Protein AF-A0A9D2IVB7-F1 (afdb_monomer_lite)

Organism: NCBI:txid2838488

Secondary structure (DSSP, 8-state):
-HHHHHHHHHHTTPPP----TTEEEEEEE-SSEEEEEEEE-SSS-EEEEEEEEEETTT--EEEEEEEE-TT-EEEEEEEPP-

InterPro domains:
  IPR013739 Beta-galactosidase C-terminal [PF08533] (22-78)
  IPR013780 Glycosyl hydrolase, all-beta [G3DSA:2.60.40.1180] (20-78)

Sequence (82 aa):
MKELLGQVCTGAGIRICPVPSGVEYHCREDEKYRYHFWMNYGGAAAELSGIEGENLLTGETVSGKAEVKPMDILVLREEIPC

Structure (mmCIF, N/CA/C/O backbone):
data_AF-A0A9D2IVB7-F1
#
_entry.id   AF-A0A9D2IVB7-F1
#
loop_
_atom_site.group_PDB
_atom_site.id
_atom_site.type_symbol
_atom_site.label_atom_id
_atom_site.label_alt_id
_atom_site.label_comp_id
_atom_site.label_asym_id
_atom_site.label_entity_id
_atom_site.label_seq_id
_atom_site.pdbx_PDB_ins_code
_atom_site.Cartn_x
_atom_site.Cartn_y
_atom_site.Cartn_z
_atom_site.occupancy
_atom_site.B_iso_or_equiv
_atom_site.auth_seq_id
_atom_site.auth_comp_id
_atom_site.auth_asym_id
_atom_site.auth_atom_id
_atom_site.pdbx_PDB_model_num
ATOM 1 N N . MET A 1 1 ? 7.196 -7.165 -23.405 1.00 63.72 1 MET A N 1
ATOM 2 C CA . MET A 1 1 ? 6.551 -7.856 -22.261 1.00 63.72 1 MET A CA 1
ATOM 3 C C . MET A 1 1 ? 5.558 -6.951 -21.533 1.00 63.72 1 MET A C 1
ATOM 5 O O . MET A 1 1 ? 4.404 -7.340 -21.451 1.00 63.72 1 MET A O 1
ATOM 9 N N . LYS A 1 2 ? 5.952 -5.742 -21.083 1.00 76.31 2 LYS A N 1
ATOM 10 C CA . LYS A 1 2 ? 5.023 -4.775 -20.456 1.00 76.31 2 LYS A CA 1
ATOM 11 C C . LYS A 1 2 ? 3.825 -4.402 -21.346 1.00 76.31 2 LYS A C 1
ATOM 13 O O . LYS A 1 2 ? 2.707 -4.389 -20.857 1.00 76.31 2 LYS A O 1
ATOM 18 N N . GLU A 1 3 ? 4.042 -4.176 -22.644 1.00 85.00 3 GLU A N 1
ATOM 19 C CA . GLU A 1 3 ? 2.952 -3.841 -23.581 1.00 85.00 3 GLU A CA 1
ATOM 20 C C . GLU A 1 3 ? 1.948 -4.981 -23.773 1.00 85.00 3 GLU A C 1
ATOM 22 O O . GLU A 1 3 ? 0.748 -4.751 -23.677 1.00 85.00 3 GLU A O 1
ATOM 27 N N . LEU A 1 4 ? 2.428 -6.214 -23.977 1.00 91.69 4 LEU A N 1
ATOM 28 C CA . LEU A 1 4 ? 1.552 -7.375 -24.152 1.00 91.69 4 LEU A CA 1
ATOM 29 C C . LEU A 1 4 ? 0.707 -7.638 -22.898 1.00 91.69 4 LEU A C 1
ATOM 31 O O . LEU A 1 4 ? -0.499 -7.830 -23.012 1.00 91.69 4 LEU A O 1
ATOM 35 N N . LEU A 1 5 ? 1.313 -7.602 -21.702 1.00 89.00 5 LEU A N 1
ATOM 36 C CA . LEU A 1 5 ? 0.550 -7.721 -20.454 1.00 89.00 5 LEU A CA 1
ATOM 37 C C . LEU A 1 5 ? -0.477 -6.596 -20.321 1.00 89.00 5 LEU A C 1
ATOM 39 O O . LEU A 1 5 ? -1.616 -6.860 -19.951 1.00 89.00 5 LEU A O 1
ATOM 43 N N . GLY A 1 6 ? -0.087 -5.362 -20.658 1.00 88.94 6 GLY A N 1
ATOM 44 C CA . GLY A 1 6 ? -0.991 -4.216 -20.666 1.00 88.94 6 GLY A CA 1
ATOM 45 C C . GLY A 1 6 ? -2.228 -4.472 -21.524 1.00 88.94 6 GLY A C 1
ATOM 46 O O . GLY A 1 6 ? -3.349 -4.352 -21.039 1.00 88.94 6 GLY A O 1
ATOM 47 N N . GLN A 1 7 ? -2.024 -4.911 -22.767 1.00 92.06 7 GLN A N 1
ATOM 48 C CA . GLN A 1 7 ? -3.101 -5.233 -23.706 1.00 92.06 7 GLN A CA 1
ATOM 49 C C . GLN A 1 7 ? -4.006 -6.364 -23.205 1.00 92.06 7 GLN A C 1
ATOM 51 O O . GLN A 1 7 ? -5.226 -6.248 -23.304 1.00 92.06 7 GLN A O 1
ATOM 56 N N . VAL A 1 8 ? -3.433 -7.433 -22.643 1.00 94.75 8 VAL A N 1
ATOM 57 C CA . VAL A 1 8 ? -4.204 -8.563 -22.099 1.00 94.75 8 VAL A CA 1
ATOM 58 C C . VAL A 1 8 ? -5.052 -8.124 -20.905 1.00 94.75 8 VAL A C 1
ATOM 60 O O . VAL A 1 8 ? -6.245 -8.420 -20.873 1.00 94.75 8 VAL A O 1
ATOM 63 N N . CYS A 1 9 ? -4.480 -7.374 -19.958 1.00 92.94 9 CYS A N 1
ATOM 64 C CA . CYS A 1 9 ? -5.221 -6.852 -18.810 1.00 92.94 9 CYS A CA 1
ATOM 65 C C . CYS A 1 9 ? -6.356 -5.925 -19.254 1.00 92.94 9 CYS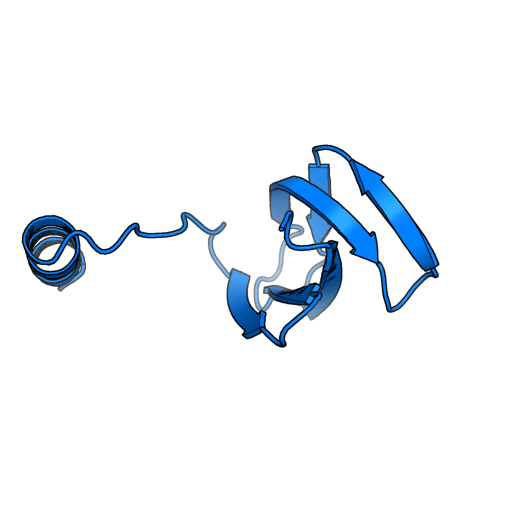 A C 1
ATOM 67 O O . CYS A 1 9 ? -7.494 -6.110 -18.830 1.00 92.94 9 CYS A O 1
ATOM 69 N N . THR A 1 10 ? -6.077 -4.976 -20.155 1.00 91.56 10 THR A N 1
ATOM 70 C CA . THR A 1 10 ? -7.104 -4.075 -20.693 1.00 91.56 10 THR A CA 1
ATOM 71 C C . THR A 1 10 ? -8.204 -4.844 -21.424 1.00 91.56 10 THR A C 1
ATOM 73 O O . THR A 1 10 ? -9.379 -4.578 -21.188 1.00 91.56 10 THR A O 1
ATOM 76 N N . GLY A 1 11 ? -7.851 -5.828 -22.257 1.00 95.12 11 GLY A N 1
ATOM 77 C CA . GLY A 1 11 ? -8.823 -6.667 -22.964 1.00 95.12 11 GLY A CA 1
ATOM 78 C C . GLY A 1 11 ? -9.705 -7.503 -22.031 1.00 95.12 11 GLY A C 1
ATOM 79 O O . GLY A 1 11 ? -10.866 -7.742 -22.346 1.00 95.12 11 GLY A O 1
ATOM 80 N N . ALA A 1 12 ? -9.185 -7.899 -20.867 1.00 96.12 12 ALA A N 1
ATOM 81 C CA . ALA A 1 12 ? -9.923 -8.625 -19.833 1.00 96.12 12 ALA A CA 1
ATOM 82 C C . ALA A 1 12 ? -10.700 -7.713 -18.859 1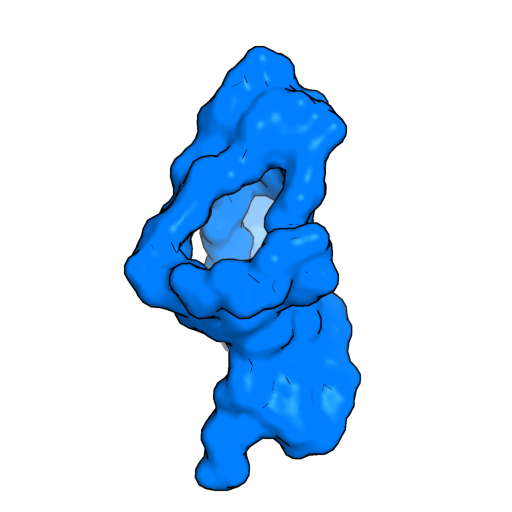.00 96.12 12 ALA A C 1
ATOM 84 O O . ALA A 1 12 ? -11.306 -8.213 -17.914 1.00 96.12 12 ALA A O 1
ATOM 85 N N . GLY A 1 13 ? -10.670 -6.386 -19.041 1.00 94.19 13 GLY A N 1
ATOM 86 C CA . GLY A 1 13 ? -11.292 -5.431 -18.115 1.00 94.19 13 GLY A CA 1
ATOM 87 C C . GLY A 1 13 ? -10.569 -5.300 -16.768 1.00 94.19 13 GLY A C 1
ATOM 88 O O . GLY A 1 13 ? -11.123 -4.748 -15.819 1.00 94.19 13 GLY A O 1
ATOM 89 N N . ILE A 1 14 ? -9.331 -5.789 -16.667 1.00 92.12 14 ILE A N 1
ATOM 90 C CA . ILE A 1 14 ? -8.517 -5.719 -15.454 1.00 92.12 14 ILE A CA 1
ATOM 91 C C . ILE A 1 14 ? -7.847 -4.347 -15.385 1.00 92.12 14 ILE A C 1
ATOM 93 O O . ILE A 1 14 ? -7.074 -3.956 -16.266 1.00 92.12 14 ILE A O 1
ATOM 97 N N . ARG A 1 15 ? -8.111 -3.619 -14.298 1.00 85.44 15 ARG A N 1
ATOM 98 C CA . ARG A 1 15 ? -7.470 -2.332 -14.029 1.00 85.44 15 ARG A CA 1
ATOM 99 C C . ARG A 1 15 ? -6.055 -2.551 -13.500 1.00 85.44 15 ARG A C 1
ATOM 101 O O . ARG A 1 15 ? -5.860 -3.190 -12.472 1.00 85.44 15 ARG A O 1
ATOM 108 N N . ILE A 1 16 ? -5.071 -1.971 -14.178 1.00 83.75 16 ILE A N 1
ATOM 109 C CA . ILE A 1 16 ? -3.685 -1.958 -13.701 1.00 83.75 16 ILE A CA 1
ATOM 110 C C . ILE A 1 16 ? -3.543 -0.839 -12.666 1.00 83.75 16 ILE A C 1
ATOM 112 O O . ILE A 1 16 ? -3.842 0.318 -12.962 1.00 83.75 16 ILE A O 1
ATOM 116 N N . CYS A 1 17 ? -3.085 -1.183 -11.462 1.00 82.44 17 CYS A N 1
ATOM 117 C CA . CYS A 1 17 ? -2.730 -0.211 -10.433 1.00 82.44 17 CYS A CA 1
ATOM 118 C C . CYS A 1 17 ? -1.314 0.327 -10.716 1.00 82.44 17 CYS A C 1
ATOM 120 O O . CYS A 1 17 ? -0.363 -0.461 -10.712 1.00 82.44 17 CYS A O 1
ATOM 122 N N . PRO A 1 18 ? -1.141 1.627 -11.011 1.00 85.19 18 PRO A N 1
ATOM 123 C CA . PRO A 1 18 ? 0.186 2.198 -11.179 1.00 85.19 18 PRO A CA 1
ATOM 124 C C . PRO A 1 18 ? 0.890 2.288 -9.822 1.00 85.19 18 PRO A C 1
ATOM 126 O O . PRO A 1 18 ? 0.326 2.798 -8.857 1.00 85.19 18 PRO A O 1
ATOM 129 N N . VAL A 1 19 ? 2.139 1.829 -9.766 1.00 91.62 19 VAL A N 1
ATOM 130 C CA . VAL A 1 19 ? 2.989 1.909 -8.571 1.00 91.62 19 VAL A CA 1
ATOM 131 C C . VAL A 1 19 ? 4.314 2.600 -8.896 1.00 91.62 19 VAL A C 1
ATOM 133 O O . VAL A 1 19 ? 4.805 2.464 -10.025 1.00 91.62 19 VAL A O 1
ATOM 136 N N . PRO A 1 20 ? 4.908 3.346 -7.946 1.00 94.31 20 PRO A N 1
ATOM 137 C CA . PRO A 1 20 ? 6.238 3.917 -8.125 1.00 94.31 20 PRO A CA 1
ATOM 138 C C . PRO A 1 20 ? 7.302 2.844 -8.396 1.00 94.31 20 PRO A C 1
ATOM 140 O O . PRO A 1 20 ? 7.185 1.693 -7.976 1.00 94.31 20 PRO A O 1
ATOM 143 N N . SER A 1 21 ? 8.378 3.222 -9.089 1.00 93.94 21 SER A N 1
ATOM 144 C CA . SER A 1 21 ? 9.497 2.308 -9.344 1.00 93.94 21 SER A CA 1
ATOM 145 C C . SER A 1 21 ? 10.134 1.839 -8.034 1.00 93.94 21 SER A C 1
ATOM 147 O O . SER A 1 21 ? 10.424 2.654 -7.165 1.00 93.94 21 SER A O 1
ATOM 149 N N . GLY A 1 22 ? 10.404 0.537 -7.920 1.00 95.62 22 GLY A N 1
ATOM 150 C CA . GLY A 1 22 ? 10.957 -0.067 -6.702 1.00 95.62 22 GLY A CA 1
ATOM 151 C C . GLY A 1 22 ? 9.911 -0.388 -5.632 1.00 95.62 22 GLY A C 1
ATOM 152 O O . GLY A 1 22 ? 10.264 -1.015 -4.639 1.00 95.62 22 GLY A O 1
ATOM 153 N N . VAL A 1 23 ? 8.643 -0.022 -5.849 1.00 97.00 23 VAL A N 1
ATOM 154 C CA . VAL A 1 23 ? 7.535 -0.371 -4.959 1.00 97.00 23 VAL A CA 1
ATOM 155 C C . VAL A 1 23 ? 6.748 -1.543 -5.529 1.00 97.00 23 VAL A C 1
ATOM 157 O O . VAL A 1 23 ? 6.335 -1.530 -6.688 1.00 97.00 23 VAL A O 1
ATOM 160 N N . GLU A 1 24 ? 6.512 -2.543 -4.692 1.00 96.44 24 GLU A N 1
ATOM 161 C CA . GLU A 1 24 ? 5.580 -3.631 -4.957 1.00 96.44 24 GLU A CA 1
ATOM 162 C C . GLU A 1 24 ? 4.271 -3.393 -4.200 1.00 96.44 24 GLU A C 1
ATOM 164 O O . GLU A 1 24 ? 4.282 -2.918 -3.063 1.00 96.44 24 GLU A O 1
ATOM 169 N N . TYR A 1 25 ? 3.145 -3.724 -4.835 1.00 95.75 25 TYR A N 1
ATOM 170 C CA . TYR A 1 25 ? 1.814 -3.580 -4.256 1.00 95.75 25 TYR A CA 1
ATOM 171 C C . TYR A 1 25 ? 1.076 -4.913 -4.218 1.00 95.75 25 TYR A C 1
ATOM 173 O O . TYR A 1 25 ? 0.968 -5.596 -5.238 1.00 95.75 25 TYR A O 1
ATOM 181 N N . HIS A 1 26 ? 0.509 -5.227 -3.056 1.00 96.12 26 HIS A N 1
ATOM 182 C CA . HIS A 1 26 ? -0.403 -6.349 -2.851 1.00 96.12 26 HIS A CA 1
ATOM 183 C C . HIS A 1 26 ? -1.660 -5.887 -2.131 1.00 96.12 26 HIS A C 1
ATOM 185 O O . HIS A 1 26 ? -1.633 -4.928 -1.359 1.00 96.12 26 HIS A O 1
ATOM 191 N N . CYS A 1 27 ? -2.756 -6.611 -2.340 1.00 94.44 27 CYS A N 1
ATOM 192 C CA . CYS A 1 27 ? -3.969 -6.419 -1.560 1.00 94.44 27 CYS A CA 1
ATOM 193 C C . CYS A 1 27 ? -4.561 -7.746 -1.091 1.00 94.44 27 CYS A C 1
ATOM 195 O O . CYS A 1 27 ? -4.401 -8.786 -1.733 1.00 94.44 27 CYS A O 1
ATOM 197 N N . ARG A 1 28 ? -5.224 -7.696 0.061 1.00 96.62 28 ARG A N 1
ATOM 198 C CA . ARG A 1 28 ? -6.049 -8.774 0.608 1.00 96.62 28 ARG A CA 1
ATOM 199 C C . ARG A 1 28 ? -7.384 -8.175 1.008 1.00 96.62 28 ARG A C 1
ATOM 201 O O . ARG A 1 28 ? -7.412 -7.062 1.515 1.00 96.62 28 ARG A O 1
ATOM 208 N N . GLU A 1 29 ? -8.461 -8.907 0.802 1.00 96.12 29 GLU A N 1
ATOM 209 C CA . GLU A 1 29 ? -9.812 -8.438 1.106 1.00 96.12 29 GLU A CA 1
ATOM 210 C C . GLU A 1 29 ? -10.528 -9.469 1.973 1.00 96.12 29 GLU A C 1
ATOM 212 O O . GLU A 1 29 ? -10.320 -10.676 1.813 1.00 96.12 29 GLU A O 1
ATOM 217 N N . ASP A 1 30 ? -11.348 -8.978 2.895 1.00 94.88 30 ASP A N 1
ATOM 218 C CA . ASP A 1 30 ? -12.412 -9.738 3.542 1.00 94.88 30 ASP A CA 1
ATOM 219 C C . ASP A 1 30 ? -13.766 -9.055 3.282 1.00 94.88 30 ASP A C 1
ATOM 221 O O . ASP A 1 30 ? -13.875 -8.178 2.427 1.00 94.88 30 ASP A O 1
ATOM 225 N N . GLU A 1 31 ? -14.819 -9.481 3.980 1.00 94.00 31 GLU A N 1
ATOM 226 C CA . GLU A 1 31 ? -16.177 -8.958 3.785 1.00 94.00 31 GLU A CA 1
ATOM 227 C C . GLU A 1 31 ? -16.320 -7.464 4.110 1.00 94.00 31 GLU A C 1
ATOM 229 O O . GLU A 1 31 ? -17.260 -6.829 3.638 1.00 94.00 31 GLU A O 1
ATOM 234 N N . LYS A 1 32 ? -15.426 -6.906 4.933 1.00 95.50 32 LYS A N 1
ATOM 235 C CA . LYS A 1 32 ? -15.540 -5.546 5.462 1.00 95.50 32 LYS A CA 1
ATOM 236 C C . LYS A 1 32 ? -14.382 -4.644 5.051 1.00 95.50 32 LYS A C 1
ATOM 238 O O . LYS A 1 32 ? -14.558 -3.430 4.952 1.00 95.50 32 LYS A O 1
ATOM 243 N N . TYR A 1 33 ? -13.197 -5.201 4.842 1.00 97.06 33 TYR A N 1
ATOM 244 C CA . TYR A 1 33 ? -11.978 -4.425 4.684 1.00 97.06 33 TYR A CA 1
ATOM 245 C C . TYR A 1 33 ? -11.134 -4.874 3.498 1.00 97.06 33 TYR A C 1
ATOM 247 O O . TYR A 1 33 ? -10.976 -6.065 3.221 1.00 97.06 33 TYR A O 1
ATOM 255 N N . ARG A 1 34 ? -10.495 -3.891 2.862 1.00 96.62 34 ARG A N 1
ATOM 256 C CA . ARG A 1 34 ? -9.358 -4.085 1.970 1.00 96.62 34 ARG A CA 1
ATOM 257 C C . ARG A 1 34 ? -8.083 -3.682 2.696 1.00 96.62 34 ARG A C 1
ATOM 259 O O . ARG A 1 34 ? -7.961 -2.595 3.251 1.00 96.62 34 ARG A O 1
ATOM 266 N N . TYR A 1 35 ? -7.110 -4.576 2.669 1.00 97.69 35 TYR A N 1
ATOM 267 C CA . TYR A 1 35 ? -5.782 -4.387 3.224 1.00 97.69 35 TYR A CA 1
ATOM 268 C C . TYR A 1 35 ? -4.796 -4.186 2.090 1.00 97.69 35 TYR A C 1
ATOM 270 O O . TYR A 1 35 ? -4.613 -5.072 1.254 1.00 97.69 35 TYR A O 1
ATOM 278 N N . HIS A 1 36 ? -4.150 -3.033 2.081 1.00 97.06 36 HIS A N 1
ATOM 279 C CA . HIS A 1 36 ? -3.176 -2.644 1.082 1.00 97.06 36 HIS A CA 1
ATOM 280 C C . HIS A 1 36 ? -1.765 -2.751 1.645 1.00 97.06 36 HIS A C 1
ATOM 282 O O . HIS A 1 36 ? -1.505 -2.283 2.750 1.00 97.06 36 HIS A O 1
ATOM 288 N N . PHE A 1 37 ? -0.851 -3.314 0.863 1.00 97.69 37 PHE A N 1
ATOM 289 C CA . PHE A 1 37 ? 0.552 -3.474 1.224 1.00 97.69 37 PHE A CA 1
ATOM 290 C C . PHE A 1 37 ? 1.408 -2.824 0.145 1.00 97.69 37 PHE A C 1
ATOM 292 O O . PHE A 1 37 ? 1.432 -3.312 -0.984 1.00 97.69 37 PHE A O 1
ATOM 299 N N . TRP A 1 38 ? 2.122 -1.754 0.489 1.00 97.75 38 TRP A N 1
ATOM 300 C CA . TRP A 1 38 ? 3.146 -1.160 -0.371 1.00 97.75 38 TRP A CA 1
ATOM 301 C C . TRP A 1 38 ? 4.516 -1.402 0.238 1.00 97.75 38 TRP A C 1
ATOM 303 O O . TRP A 1 38 ? 4.813 -0.892 1.315 1.00 97.75 38 TRP A O 1
ATOM 313 N N . MET A 1 39 ? 5.347 -2.171 -0.457 1.00 98.06 39 MET A N 1
ATOM 314 C CA . MET A 1 39 ? 6.700 -2.521 -0.027 1.00 98.06 39 MET A CA 1
ATOM 315 C C . MET A 1 39 ? 7.702 -1.808 -0.922 1.00 98.06 39 MET A C 1
ATOM 317 O O . MET A 1 39 ? 7.737 -2.058 -2.126 1.00 98.06 39 MET A O 1
ATOM 321 N N . ASN A 1 40 ? 8.501 -0.908 -0.355 1.00 98.25 40 ASN A N 1
ATOM 322 C CA . ASN A 1 40 ? 9.511 -0.178 -1.107 1.00 98.25 40 ASN A CA 1
ATOM 323 C C . ASN A 1 40 ? 10.863 -0.891 -1.011 1.00 98.25 40 ASN A C 1
ATOM 325 O O . ASN A 1 40 ? 11.594 -0.732 -0.040 1.00 98.25 40 ASN A O 1
ATOM 329 N N . TYR A 1 41 ? 11.218 -1.645 -2.048 1.00 97.62 41 TYR A N 1
ATOM 330 C CA . TYR A 1 41 ? 12.538 -2.268 -2.196 1.00 97.62 41 TYR A CA 1
ATOM 331 C C . TYR A 1 41 ? 13.576 -1.330 -2.836 1.00 97.62 41 TYR A C 1
ATOM 333 O O . TYR A 1 41 ? 14.722 -1.721 -3.063 1.00 97.62 41 TYR A O 1
ATOM 341 N N . GLY A 1 42 ? 13.180 -0.107 -3.193 1.00 95.88 42 GLY A N 1
ATOM 342 C CA . GLY A 1 42 ? 14.054 0.903 -3.768 1.00 95.88 42 GLY A CA 1
ATOM 343 C C . GLY A 1 42 ? 14.963 1.569 -2.733 1.00 95.88 42 GLY A C 1
ATOM 344 O O . GLY A 1 42 ? 14.702 1.572 -1.533 1.00 95.88 42 GLY A O 1
ATOM 345 N N . GLY A 1 43 ? 16.034 2.198 -3.224 1.00 96.75 43 GLY A N 1
ATOM 346 C CA . GLY A 1 43 ? 16.957 2.996 -2.406 1.00 96.75 43 GLY A CA 1
ATOM 347 C C . GLY A 1 43 ? 16.497 4.435 -2.134 1.00 96.75 43 GLY A C 1
ATOM 348 O O . GLY A 1 43 ? 17.235 5.196 -1.516 1.00 96.75 43 GLY A O 1
ATOM 349 N N . ALA A 1 44 ? 15.313 4.829 -2.611 1.00 97.19 44 ALA A N 1
ATOM 350 C CA . ALA A 1 44 ? 14.750 6.171 -2.462 1.00 97.19 44 ALA A CA 1
ATOM 351 C C . ALA A 1 44 ? 13.317 6.092 -1.923 1.00 97.19 44 ALA A C 1
ATOM 353 O O . ALA A 1 44 ? 12.638 5.084 -2.117 1.00 97.19 44 ALA A O 1
ATOM 354 N N . ALA A 1 45 ? 12.871 7.147 -1.239 1.00 97.44 45 ALA A N 1
ATOM 355 C CA . ALA A 1 45 ? 11.497 7.243 -0.763 1.00 97.44 45 ALA A CA 1
ATOM 356 C C . ALA A 1 45 ? 10.515 7.289 -1.945 1.00 97.44 45 ALA A C 1
ATOM 358 O O . ALA A 1 45 ? 10.820 7.863 -2.994 1.00 97.44 45 ALA A O 1
ATOM 359 N N . ALA A 1 46 ? 9.347 6.676 -1.772 1.00 97.56 46 ALA A N 1
ATOM 360 C CA . ALA A 1 46 ? 8.307 6.615 -2.786 1.00 97.56 46 ALA A CA 1
ATOM 361 C C . ALA A 1 46 ? 7.047 7.346 -2.315 1.00 97.56 46 ALA A C 1
ATOM 363 O O . ALA A 1 46 ? 6.517 7.045 -1.246 1.00 97.56 46 ALA A O 1
ATOM 364 N N . GLU A 1 47 ? 6.550 8.273 -3.135 1.00 96.75 47 GLU A N 1
ATOM 365 C CA . GLU A 1 47 ? 5.281 8.960 -2.890 1.00 96.75 47 GLU A CA 1
ATOM 366 C C . GLU A 1 47 ? 4.119 8.140 -3.464 1.00 96.75 47 GLU A C 1
ATOM 368 O O . GLU A 1 47 ? 4.101 7.779 -4.644 1.00 96.75 47 GLU A O 1
ATOM 373 N N . LEU A 1 48 ? 3.136 7.860 -2.615 1.00 95.38 48 LEU A N 1
ATOM 374 C CA . LEU A 1 48 ? 1.867 7.241 -2.964 1.00 95.38 48 LEU A CA 1
ATOM 375 C C . LEU A 1 48 ? 0.772 8.308 -2.970 1.00 95.38 48 LEU A C 1
ATOM 377 O O . LEU A 1 48 ? 0.783 9.233 -2.157 1.00 95.38 48 LEU A O 1
ATOM 381 N N . SER A 1 49 ? -0.192 8.174 -3.880 1.00 94.00 49 SER A N 1
ATOM 382 C CA . SER A 1 49 ? -1.283 9.137 -4.047 1.00 94.00 49 SER A CA 1
ATOM 383 C C . SER A 1 49 ? -2.619 8.440 -4.283 1.00 94.00 49 SER A C 1
ATOM 385 O O . SER A 1 49 ? -2.655 7.327 -4.803 1.00 94.00 49 SER A O 1
ATOM 387 N N . GLY A 1 50 ? -3.708 9.103 -3.895 1.00 91.88 50 GLY A N 1
ATOM 388 C CA . GLY A 1 50 ? -5.064 8.565 -3.982 1.00 91.88 50 GLY A CA 1
ATOM 389 C C . GLY A 1 50 ? -5.305 7.378 -3.052 1.00 91.88 50 GLY A C 1
ATOM 390 O O . GLY A 1 50 ? -6.047 6.477 -3.426 1.00 91.88 50 GLY A O 1
ATOM 391 N N . ILE A 1 51 ? -4.644 7.347 -1.891 1.00 93.56 51 ILE A N 1
ATOM 392 C CA . ILE A 1 51 ? -4.804 6.280 -0.898 1.00 93.56 51 ILE A CA 1
ATOM 393 C C . ILE A 1 51 ? -5.520 6.810 0.339 1.00 93.56 51 ILE A C 1
ATOM 395 O O . ILE A 1 51 ? -5.278 7.943 0.762 1.00 93.56 51 ILE A O 1
ATOM 399 N N . GLU A 1 52 ? -6.375 5.986 0.927 1.00 94.94 52 GLU A N 1
ATOM 400 C CA . GLU A 1 52 ? -7.151 6.321 2.116 1.00 94.94 52 GLU A CA 1
ATOM 401 C C . 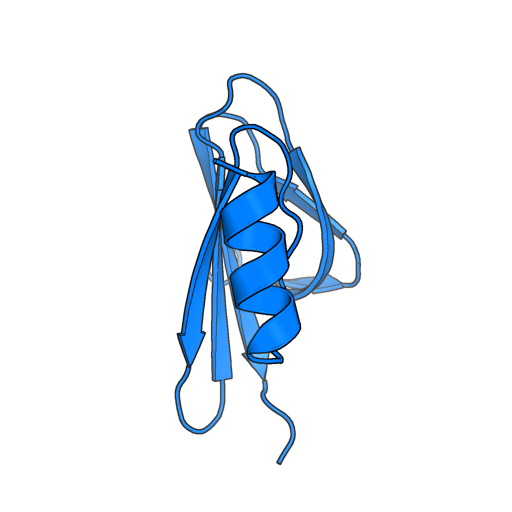GLU A 1 52 ? -7.219 5.107 3.040 1.00 94.94 52 GLU A C 1
ATOM 403 O O . GLU A 1 52 ? -7.223 3.964 2.580 1.00 94.94 52 GLU A O 1
ATOM 408 N N . GLY A 1 53 ? -7.235 5.350 4.347 1.00 96.50 53 GLY A N 1
ATOM 409 C CA . GLY A 1 53 ? -7.407 4.297 5.341 1.00 96.50 53 GLY A CA 1
ATOM 410 C C . GLY A 1 53 ? -6.545 4.485 6.579 1.00 96.50 53 GLY A C 1
ATOM 411 O O . GLY A 1 53 ? -5.841 5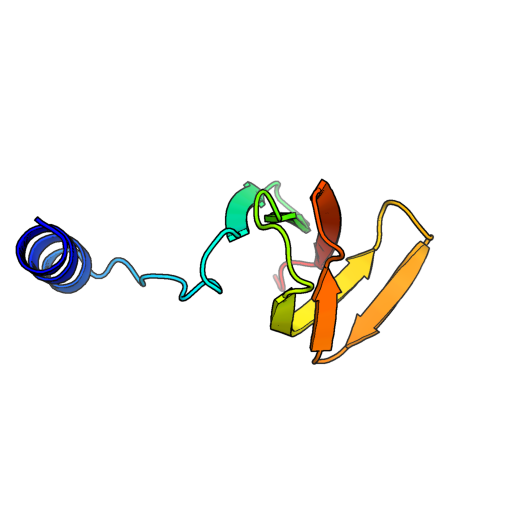.478 6.745 1.00 96.50 53 GLY A O 1
ATOM 412 N N . GLU A 1 54 ? -6.601 3.507 7.470 1.00 98.12 54 GLU A N 1
ATOM 413 C CA . GLU A 1 54 ? -5.800 3.492 8.692 1.00 98.12 54 GLU A CA 1
ATOM 414 C C . GLU A 1 54 ? -4.486 2.749 8.458 1.00 98.12 54 GLU A C 1
ATOM 416 O O . GLU A 1 54 ? -4.489 1.607 7.993 1.00 98.12 54 GLU A O 1
ATOM 421 N N . ASN A 1 55 ? -3.364 3.373 8.810 1.00 98.06 55 ASN A N 1
ATOM 422 C CA . ASN A 1 55 ? -2.069 2.716 8.837 1.00 98.06 55 ASN A CA 1
ATOM 423 C C . ASN A 1 55 ? -2.005 1.748 10.017 1.00 98.06 55 ASN A C 1
ATOM 425 O O . ASN A 1 55 ? -1.933 2.165 11.168 1.00 98.06 55 ASN A O 1
ATOM 429 N N . LEU A 1 56 ? -1.968 0.449 9.737 1.00 98.19 56 LEU A N 1
ATOM 430 C CA . LEU A 1 56 ? -1.992 -0.585 10.772 1.00 98.19 56 LEU A CA 1
ATOM 431 C C . LEU A 1 56 ? -0.700 -0.670 11.597 1.00 98.19 56 LEU A C 1
ATOM 433 O O . LEU A 1 56 ? -0.695 -1.306 12.648 1.00 98.19 56 LEU A O 1
ATOM 437 N N . LEU A 1 57 ? 0.393 -0.061 11.133 1.00 97.50 57 LEU A N 1
ATOM 438 C CA . LEU A 1 57 ? 1.671 -0.062 11.848 1.00 97.50 57 LEU A CA 1
ATOM 439 C C . LEU A 1 57 ? 1.790 1.101 12.837 1.00 97.50 57 LEU A C 1
ATOM 441 O O . LEU A 1 57 ? 2.509 0.982 13.826 1.00 97.50 57 LEU A O 1
ATOM 445 N N . THR A 1 58 ? 1.097 2.213 12.579 1.00 96.81 58 THR A N 1
ATOM 446 C CA . THR A 1 58 ? 1.175 3.431 13.406 1.00 96.81 58 THR A CA 1
ATOM 447 C C . THR A 1 58 ? -0.145 3.801 14.082 1.00 96.81 58 THR A C 1
ATOM 449 O O . THR A 1 58 ? -0.134 4.537 15.064 1.00 96.81 58 THR A O 1
ATOM 452 N N . GLY A 1 59 ? -1.275 3.295 13.585 1.00 97.19 59 GLY A N 1
ATOM 453 C CA . GLY A 1 59 ? -2.629 3.691 13.983 1.00 97.19 59 GLY A CA 1
ATOM 454 C C . GLY A 1 59 ? -3.092 5.027 13.388 1.00 97.19 59 GLY A C 1
ATOM 455 O O . GLY A 1 59 ? -4.186 5.493 13.698 1.00 97.19 59 GLY A O 1
ATOM 456 N N . GLU A 1 60 ? -2.277 5.676 12.553 1.00 96.94 60 GLU A N 1
ATOM 457 C CA . GLU A 1 60 ? -2.609 6.978 11.972 1.00 96.94 60 GLU A CA 1
ATOM 458 C C . GLU A 1 60 ? -3.530 6.834 10.759 1.00 96.94 60 GLU A C 1
ATOM 460 O O . GLU A 1 60 ? -3.366 5.944 9.924 1.00 96.94 60 GLU A O 1
ATOM 465 N N . THR A 1 61 ? -4.487 7.749 10.620 1.00 97.25 61 THR A N 1
ATOM 466 C CA . THR A 1 61 ? -5.298 7.847 9.403 1.00 97.25 61 THR A CA 1
ATOM 467 C C . THR A 1 61 ? -4.500 8.516 8.289 1.00 97.25 61 THR A C 1
ATOM 469 O O . THR A 1 61 ? -3.954 9.604 8.467 1.00 97.25 61 THR A O 1
ATOM 472 N N . VAL A 1 62 ? -4.483 7.887 7.120 1.00 97.00 62 VAL A N 1
ATOM 473 C CA . VAL A 1 62 ? -3.906 8.412 5.886 1.00 97.00 62 VAL A CA 1
ATOM 474 C C . VAL A 1 62 ? -5.034 8.867 4.966 1.00 97.00 62 VAL A C 1
ATOM 476 O O . VAL A 1 62 ? -5.996 8.137 4.740 1.00 97.00 62 VAL A O 1
ATOM 479 N N . SER A 1 63 ? -4.901 10.078 4.424 1.00 95.62 63 SER A N 1
ATOM 480 C CA . SER A 1 63 ? -5.871 10.675 3.504 1.00 95.62 63 SER A CA 1
ATOM 481 C C . SER A 1 63 ? -5.146 11.320 2.327 1.00 95.62 63 SER A C 1
ATOM 483 O O . SER A 1 63 ? -4.506 12.364 2.455 1.00 95.62 63 SER A O 1
ATOM 485 N N . GLY A 1 64 ? -5.254 10.702 1.158 1.00 94.56 64 GLY A N 1
ATOM 486 C CA . GLY A 1 64 ? -4.780 11.223 -0.117 1.00 94.56 64 GLY A CA 1
ATOM 487 C C . GLY A 1 64 ? -3.334 10.869 -0.457 1.00 94.56 64 GLY A C 1
ATOM 488 O O . GLY A 1 64 ? -3.093 10.421 -1.576 1.00 94.56 64 GLY A O 1
ATOM 489 N N . LYS A 1 65 ? -2.365 11.065 0.443 1.00 95.25 65 LYS A N 1
ATOM 490 C CA . LYS A 1 65 ? -0.942 10.802 0.155 1.00 95.25 65 LYS A CA 1
ATOM 491 C C . LYS A 1 65 ? -0.203 10.182 1.332 1.00 95.25 65 LYS A C 1
ATOM 493 O O . LYS A 1 65 ? -0.488 10.505 2.480 1.00 95.25 65 LYS A O 1
ATOM 498 N N . ALA A 1 66 ? 0.798 9.365 1.021 1.00 96.06 66 ALA A N 1
ATOM 499 C CA . ALA A 1 66 ? 1.775 8.877 1.988 1.00 96.06 66 ALA A CA 1
ATOM 500 C C . ALA A 1 66 ? 3.148 8.706 1.336 1.00 96.06 66 ALA A C 1
ATOM 502 O O . ALA A 1 66 ? 3.254 8.543 0.120 1.00 96.06 66 ALA A O 1
ATOM 503 N N . GLU A 1 67 ? 4.190 8.705 2.159 1.00 96.62 67 GLU A N 1
ATOM 504 C CA . GLU A 1 67 ? 5.548 8.364 1.747 1.00 96.62 67 GLU A CA 1
ATOM 505 C C . GLU A 1 67 ? 5.932 6.999 2.326 1.00 96.62 67 GLU A C 1
ATOM 507 O O . GLU A 1 67 ? 5.721 6.744 3.512 1.00 96.62 67 GLU A O 1
ATOM 512 N N . VAL A 1 68 ? 6.526 6.136 1.499 1.00 97.56 68 VAL A N 1
ATOM 513 C CA . VAL A 1 68 ? 7.155 4.886 1.946 1.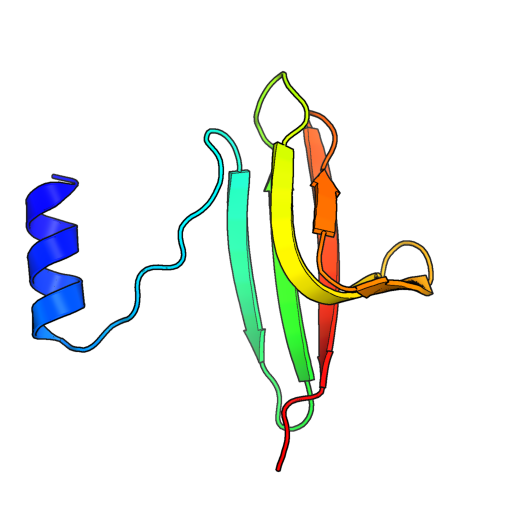00 97.56 68 VAL A CA 1
ATOM 514 C C . VAL A 1 68 ? 8.664 5.032 1.822 1.00 97.56 68 VAL A C 1
ATOM 516 O O . VAL A 1 68 ? 9.196 5.198 0.720 1.00 97.56 68 VAL A O 1
ATOM 519 N N . LYS A 1 69 ? 9.366 4.976 2.954 1.00 98.12 69 LYS A N 1
ATOM 520 C CA . LYS A 1 69 ? 10.827 5.114 3.013 1.00 98.12 69 LYS A CA 1
ATOM 521 C C . LYS A 1 69 ? 11.537 3.966 2.275 1.00 98.12 69 LYS A C 1
ATOM 523 O O . LYS A 1 69 ? 10.922 2.929 2.026 1.00 98.12 69 LYS A O 1
ATOM 528 N N . PRO A 1 70 ? 12.823 4.132 1.911 1.00 98.19 70 PRO A N 1
ATOM 529 C CA . PRO A 1 70 ? 13.621 3.037 1.367 1.00 98.19 70 PRO A CA 1
ATOM 530 C C . PRO A 1 70 ? 13.611 1.823 2.299 1.00 98.19 70 PRO A C 1
ATOM 532 O O . PRO A 1 70 ? 13.837 1.978 3.499 1.00 98.19 70 PRO A O 1
ATOM 535 N N . MET A 1 71 ? 13.419 0.629 1.738 1.00 97.19 71 MET A N 1
ATOM 536 C CA . MET A 1 71 ? 13.393 -0.641 2.477 1.00 97.19 71 MET A CA 1
ATOM 537 C C . MET A 1 71 ? 12.333 -0.699 3.590 1.00 97.19 71 MET A C 1
ATOM 539 O O . MET A 1 71 ? 12.521 -1.402 4.583 1.00 97.19 71 MET A O 1
ATOM 543 N N . ASP A 1 72 ? 11.230 0.032 3.422 1.00 98.12 72 ASP A N 1
ATOM 544 C CA . ASP A 1 72 ? 10.131 0.128 4.386 1.00 98.12 72 ASP A CA 1
ATOM 545 C C . ASP A 1 72 ? 8.791 -0.313 3.767 1.00 98.12 72 ASP A C 1
ATOM 547 O O . ASP A 1 72 ? 8.681 -0.550 2.556 1.00 98.12 72 ASP A O 1
ATOM 551 N N . ILE A 1 73 ? 7.764 -0.437 4.608 1.00 98.00 73 ILE A N 1
ATOM 552 C CA . ILE A 1 73 ? 6.428 -0.900 4.233 1.00 98.00 73 ILE A CA 1
ATOM 553 C C . ILE A 1 73 ? 5.333 0.026 4.771 1.00 98.00 73 ILE A C 1
ATOM 555 O O . ILE A 1 73 ? 5.354 0.452 5.923 1.00 98.00 73 ILE A O 1
ATOM 559 N N . LEU A 1 74 ? 4.322 0.280 3.941 1.00 98.12 74 LEU A N 1
ATOM 560 C CA . LEU A 1 74 ? 3.051 0.864 4.360 1.00 98.12 74 LEU A CA 1
ATOM 561 C C . LEU A 1 74 ? 1.952 -0.196 4.291 1.00 98.12 74 LEU A C 1
ATOM 563 O O . LEU A 1 74 ? 1.774 -0.837 3.251 1.00 98.12 74 LEU A O 1
ATOM 567 N N . VAL A 1 75 ? 1.196 -0.341 5.382 1.00 98.25 75 VAL A N 1
ATOM 568 C CA . VAL A 1 75 ? 0.028 -1.227 5.447 1.00 98.25 75 VAL A CA 1
ATOM 569 C C . VAL A 1 75 ? -1.207 -0.408 5.794 1.00 98.25 75 VAL A C 1
ATOM 571 O O . VAL A 1 75 ? -1.319 0.062 6.925 1.00 98.25 75 VAL A O 1
ATOM 574 N N . LEU A 1 76 ? -2.127 -0.246 4.841 1.00 98.00 76 LEU A N 1
ATOM 575 C CA . LEU A 1 76 ? -3.391 0.460 5.068 1.00 98.00 76 LEU A CA 1
ATOM 576 C C . LEU A 1 76 ? -4.571 -0.502 5.138 1.00 98.00 76 LEU A C 1
ATOM 578 O O . LEU A 1 76 ? -4.639 -1.462 4.372 1.00 98.00 76 LEU A O 1
ATOM 582 N N . ARG A 1 77 ? -5.524 -0.194 6.014 1.00 98.00 77 ARG A N 1
ATOM 583 C CA . ARG A 1 77 ? -6.865 -0.776 6.024 1.00 98.00 77 ARG A CA 1
ATOM 584 C C . ARG A 1 77 ? -7.877 0.251 5.519 1.00 98.00 77 ARG A C 1
ATOM 586 O O . ARG A 1 77 ? -8.089 1.272 6.171 1.00 98.00 77 ARG A O 1
ATOM 593 N N . GLU A 1 78 ? -8.510 -0.063 4.398 1.00 96.25 78 GLU A N 1
ATOM 594 C CA . GLU A 1 78 ? -9.658 0.631 3.808 1.00 96.25 78 GLU A CA 1
ATOM 595 C C . GLU A 1 78 ? -10.939 -0.139 4.183 1.00 96.25 78 GLU A C 1
ATOM 597 O O . GLU A 1 78 ? -10.966 -1.368 4.106 1.00 96.25 78 GLU A O 1
ATOM 602 N N . GLU A 1 79 ? -11.999 0.552 4.608 1.00 94.75 79 GLU A N 1
ATOM 603 C CA . GLU A 1 79 ? -13.327 -0.058 4.780 1.00 94.75 79 GLU A CA 1
ATOM 604 C C . GLU A 1 79 ? -14.027 -0.120 3.421 1.00 94.75 79 GLU A C 1
ATOM 606 O O . GLU A 1 79 ? -14.137 0.894 2.733 1.00 94.75 79 GLU A O 1
ATOM 611 N N . ILE A 1 80 ? -14.467 -1.311 3.015 1.00 90.25 80 ILE A N 1
ATOM 612 C CA . ILE A 1 80 ? -15.145 -1.512 1.734 1.00 90.25 80 ILE A CA 1
ATOM 613 C C . ILE A 1 80 ? -16.601 -1.056 1.911 1.00 90.25 80 ILE A C 1
ATOM 615 O O . ILE A 1 80 ? -17.302 -1.613 2.759 1.00 90.25 80 ILE A O 1
ATOM 619 N N . PRO A 1 81 ? -17.083 -0.058 1.147 1.00 78.81 81 PRO A N 1
ATOM 620 C CA . PRO A 1 81 ? -18.478 0.358 1.217 1.00 78.81 81 PRO A CA 1
ATOM 621 C C . PRO A 1 81 ? -19.403 -0.786 0.786 1.00 78.81 81 PRO A C 1
ATOM 623 O O . PRO A 1 81 ? -19.159 -1.409 -0.250 1.00 78.81 81 PRO A O 1
ATOM 626 N N . CYS A 1 82 ? -20.451 -1.035 1.575 1.00 62.31 82 CYS A N 1
ATOM 627 C CA . CYS A 1 82 ? -21.521 -1.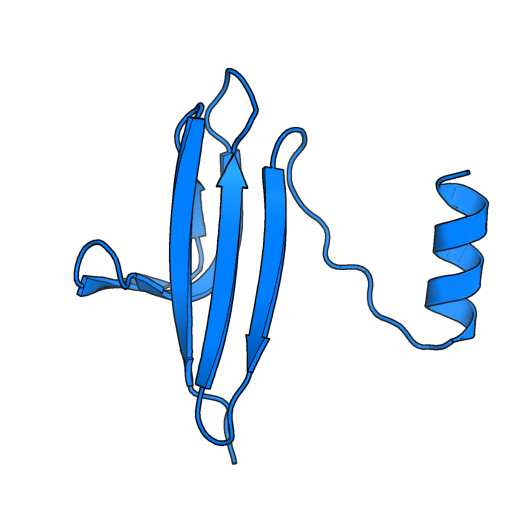986 1.260 1.00 62.31 82 CYS A CA 1
ATOM 628 C C . CYS A 1 82 ? -22.342 -1.567 0.032 1.00 62.31 82 CYS A C 1
ATOM 630 O O . CYS A 1 82 ? -22.627 -0.352 -0.099 1.00 62.31 82 CYS A O 1
#

pLDDT: mean 93.85, std 6.57, range [62.31, 98.25]

Foldseek 3Di:
DVVVVVVVCVVVVHDDDDFDPQWDWDWDDDPWKIKIKIFRQDQAKGKDAPDWAAFPVPRDTDDGIDIAGHRGMTIGIDTDDD

Radius of gyration: 14.03 Å; chains: 1; bounding box: 38×21×38 Å